Protein AF-A0A0S2DBE3-F1 (afdb_monomer_lite)

Sequence (167 aa):
MVRGFSTARRLRAAKRSIEMHSPIPMHGPLEKPGEARAAARTAADDEAGFVRLSEHEWAQFVEVARTLIQLRPAEEDNTRRFVEAVLTVMSGRRFWAQLPSERFGKWYLHHHRNLRWLERGVWLALAQRGAFGSERSRQMIGFVERQRASLQRQRARRRARLLSKDG

Secondary structure (DSSP, 8-state):
---------------------------SS---------S---HHHHHTTS----HHHHHHHHHHHHHHT---GGGHHHHHHHHHHHHHHHTTS--GGGS-HHHH--HHHHHHHHHHHHHTTHHHHHHHTTSS-HHHHHHHHHHHHHHHHHHHHHHHHHHHHHHTT--

InterPro domains:
  IPR025161 Insertion element IS402-like domain [PF13340] (53-126)

Radius of gyration: 22.11 Å; chains: 1; bounding box: 64×47×69 Å

Organism: Lysobacter enzymogenes (NCBI:txid69)

Structure (mmCIF, N/CA/C/O backbone):
data_AF-A0A0S2DBE3-F1
#
_entry.id   AF-A0A0S2DBE3-F1
#
loop_
_atom_site.group_PDB
_atom_site.id
_atom_site.type_symbol
_atom_site.label_atom_id
_atom_site.label_alt_id
_atom_site.label_comp_id
_atom_site.label_asym_id
_atom_site.label_entity_id
_atom_site.label_seq_id
_atom_site.pdbx_PDB_ins_code
_atom_site.Cartn_x
_atom_site.Cartn_y
_atom_site.Cartn_z
_atom_site.occupancy
_atom_site.B_iso_or_equiv
_atom_site.auth_seq_id
_atom_site.auth_comp_id
_atom_site.auth_asym_id
_atom_site.auth_atom_id
_atom_site.pdbx_PDB_model_num
ATOM 1 N N . MET A 1 1 ? 49.117 -20.324 40.494 1.00 35.34 1 MET A N 1
ATOM 2 C CA . MET A 1 1 ? 48.834 -21.621 39.843 1.00 35.34 1 MET A CA 1
ATOM 3 C C . MET A 1 1 ? 47.386 -21.638 39.363 1.00 35.34 1 MET A C 1
ATOM 5 O O . MET A 1 1 ? 46.523 -21.313 40.158 1.00 35.34 1 MET A O 1
ATOM 9 N N . VAL A 1 2 ? 47.194 -21.964 38.072 1.00 32.62 2 VAL A N 1
ATOM 10 C CA . VAL A 1 2 ? 46.055 -22.674 37.424 1.00 32.62 2 VAL A CA 1
ATOM 11 C C . VAL A 1 2 ? 44.631 -22.127 37.691 1.00 32.62 2 VAL A C 1
ATOM 13 O O . VAL A 1 2 ? 44.090 -22.300 38.768 1.00 32.62 2 VAL A O 1
ATOM 16 N N . ARG A 1 3 ? 44.057 -21.310 36.787 1.00 35.44 3 ARG A N 1
ATOM 17 C CA . ARG A 1 3 ? 43.203 -21.640 35.604 1.00 35.44 3 ARG A CA 1
ATOM 18 C C . ARG A 1 3 ? 41.826 -22.251 35.928 1.00 35.44 3 ARG A C 1
ATOM 20 O O . ARG A 1 3 ? 41.756 -23.305 36.539 1.00 35.44 3 ARG A O 1
ATOM 27 N N . GLY A 1 4 ? 40.778 -21.693 35.302 1.00 30.56 4 GLY A N 1
ATOM 28 C CA . GLY A 1 4 ? 39.533 -22.418 35.012 1.00 30.56 4 GLY A CA 1
ATOM 29 C C . GLY A 1 4 ? 38.424 -21.616 34.303 1.00 30.56 4 GLY A C 1
ATOM 30 O O . GLY A 1 4 ? 37.566 -21.077 34.978 1.00 30.56 4 GLY A O 1
ATOM 31 N N . PHE A 1 5 ? 38.473 -21.584 32.957 1.00 32.09 5 PHE A N 1
ATOM 32 C CA . PHE A 1 5 ? 37.379 -21.567 31.943 1.00 32.09 5 PHE A CA 1
ATOM 33 C C . PHE A 1 5 ? 36.234 -20.519 32.023 1.00 32.09 5 PHE A C 1
ATOM 35 O O . PHE A 1 5 ? 35.459 -20.492 32.963 1.00 32.09 5 PHE A O 1
ATOM 42 N N . SER A 1 6 ? 36.116 -19.562 31.080 1.00 30.16 6 SER A N 1
ATOM 43 C CA . SER A 1 6 ? 35.554 -19.647 29.698 1.00 30.16 6 SER A CA 1
ATOM 44 C C . SER A 1 6 ? 34.065 -20.048 29.686 1.00 30.16 6 SER A C 1
ATOM 46 O O . SER A 1 6 ? 33.723 -21.105 30.199 1.00 30.16 6 SER A O 1
ATOM 48 N N . THR A 1 7 ? 33.129 -19.311 29.064 1.00 30.98 7 THR A N 1
ATOM 49 C CA . THR A 1 7 ? 32.842 -19.463 27.620 1.00 30.98 7 THR A CA 1
ATOM 50 C C . THR A 1 7 ? 31.813 -18.432 27.104 1.00 30.98 7 THR A C 1
ATOM 52 O O . THR A 1 7 ? 30.708 -18.357 27.621 1.00 30.98 7 THR A O 1
ATOM 55 N N . ALA A 1 8 ? 32.186 -17.759 26.002 1.00 29.50 8 ALA A N 1
ATOM 56 C CA . ALA A 1 8 ? 31.372 -17.275 24.866 1.00 29.50 8 ALA A CA 1
ATOM 57 C C . ALA A 1 8 ? 30.272 -16.201 25.095 1.00 29.50 8 ALA A C 1
ATOM 59 O O . ALA A 1 8 ? 29.624 -16.137 26.118 1.00 29.50 8 ALA A O 1
ATOM 60 N N . ARG A 1 9 ? 29.954 -15.307 24.153 1.00 34.72 9 ARG A N 1
ATOM 61 C CA . ARG A 1 9 ? 30.269 -15.243 22.722 1.00 34.72 9 ARG A CA 1
ATOM 62 C C . ARG A 1 9 ? 30.209 -13.777 22.278 1.00 34.72 9 ARG A C 1
ATOM 64 O O . ARG A 1 9 ? 29.192 -13.109 22.418 1.00 34.72 9 ARG A O 1
ATOM 71 N N . ARG A 1 10 ? 31.310 -13.299 21.698 1.00 33.59 10 ARG A N 1
ATOM 72 C CA . ARG A 1 10 ? 31.367 -12.080 20.885 1.00 33.59 10 ARG A CA 1
ATOM 73 C C . ARG A 1 10 ? 30.440 -12.259 19.680 1.00 33.59 10 ARG A C 1
ATOM 75 O O . ARG A 1 10 ? 30.644 -13.197 18.914 1.00 33.59 10 ARG A O 1
ATOM 82 N N . LEU A 1 11 ? 29.501 -11.345 19.460 1.00 31.64 11 LEU A N 1
ATOM 83 C CA . LEU A 1 11 ? 28.895 -11.140 18.144 1.00 31.64 11 LEU A CA 1
ATOM 84 C C . LEU A 1 11 ? 29.469 -9.851 17.566 1.00 31.64 11 LEU A C 1
ATOM 86 O O . LEU A 1 11 ? 29.049 -8.745 17.893 1.00 31.64 11 LEU A O 1
ATOM 90 N N . ARG A 1 12 ? 30.498 -10.022 16.735 1.00 31.09 12 ARG A N 1
ATOM 91 C CA . ARG A 1 12 ? 31.038 -8.980 15.869 1.00 31.09 12 ARG A CA 1
ATOM 92 C C . ARG A 1 12 ? 30.525 -9.246 14.454 1.00 31.09 12 ARG A C 1
ATOM 94 O O . ARG A 1 12 ? 30.655 -10.358 13.963 1.00 31.09 12 ARG A O 1
ATOM 101 N N . ALA A 1 13 ? 30.035 -8.175 13.837 1.00 29.31 13 ALA A N 1
ATOM 102 C CA . ALA A 1 13 ? 30.006 -7.910 12.402 1.00 29.31 13 ALA A CA 1
ATOM 103 C C . ALA A 1 13 ? 29.121 -8.780 11.488 1.00 29.31 13 ALA A C 1
ATOM 105 O O . ALA A 1 13 ? 29.459 -9.896 11.119 1.00 29.31 13 ALA A O 1
ATOM 106 N N . ALA A 1 14 ? 28.090 -8.130 10.942 1.00 28.70 14 ALA A N 1
ATOM 107 C CA . ALA A 1 14 ? 27.796 -8.195 9.511 1.00 28.70 14 ALA A CA 1
ATOM 108 C C . ALA A 1 14 ? 27.122 -6.884 9.058 1.00 28.70 14 ALA A C 1
ATOM 110 O O . ALA A 1 14 ? 25.946 -6.853 8.707 1.00 28.70 14 ALA A O 1
ATOM 111 N N . LYS A 1 15 ? 27.876 -5.774 9.046 1.00 35.44 15 LYS A N 1
ATOM 112 C CA . LYS A 1 15 ? 27.575 -4.662 8.131 1.00 35.44 15 LYS A CA 1
ATOM 113 C C . LYS A 1 15 ? 27.950 -5.153 6.733 1.00 35.44 15 LYS A C 1
ATOM 115 O O . LYS A 1 15 ? 29.077 -4.964 6.291 1.00 35.44 15 LYS A O 1
ATOM 120 N N . ARG A 1 16 ? 27.034 -5.864 6.073 1.00 31.69 16 ARG A N 1
ATOM 121 C CA . ARG A 1 16 ? 27.146 -6.101 4.635 1.00 31.69 16 ARG A CA 1
ATOM 122 C C . ARG A 1 16 ? 26.745 -4.814 3.935 1.00 31.69 16 ARG A C 1
ATOM 124 O O . ARG A 1 16 ? 25.615 -4.351 4.074 1.00 31.69 16 ARG A O 1
ATOM 131 N N . SER A 1 17 ? 27.724 -4.251 3.241 1.00 28.56 17 SER A N 1
ATOM 132 C CA . SER A 1 17 ? 27.594 -3.219 2.230 1.00 28.56 17 SER A CA 1
ATOM 133 C C . SER A 1 17 ? 26.308 -3.419 1.438 1.00 28.56 17 SER A C 1
ATOM 135 O O . SER A 1 17 ? 26.107 -4.455 0.805 1.00 28.56 17 SER A O 1
ATOM 137 N N . ILE A 1 18 ? 25.430 -2.421 1.489 1.00 34.28 18 ILE A N 1
ATOM 138 C CA . ILE A 1 18 ? 24.406 -2.251 0.469 1.00 34.28 18 ILE A CA 1
ATOM 139 C C . ILE A 1 18 ? 25.188 -1.808 -0.764 1.00 34.28 18 ILE A C 1
ATOM 141 O O . ILE A 1 18 ? 25.402 -0.621 -0.990 1.00 34.28 18 ILE A O 1
ATOM 145 N N . GLU A 1 19 ? 25.693 -2.781 -1.523 1.00 28.20 19 GLU A N 1
ATOM 146 C CA . GLU A 1 19 ? 25.919 -2.573 -2.942 1.00 28.20 19 GLU A CA 1
ATOM 147 C C . GLU A 1 19 ? 24.585 -2.092 -3.497 1.00 28.20 19 GLU A C 1
ATOM 149 O O . GLU A 1 19 ? 23.595 -2.829 -3.552 1.00 28.20 19 GLU A O 1
ATOM 154 N N . MET A 1 20 ? 24.565 -0.805 -3.821 1.00 31.12 20 MET A N 1
ATOM 155 C CA . MET A 1 20 ? 23.568 -0.164 -4.651 1.00 31.12 20 MET A CA 1
ATOM 156 C C . MET A 1 20 ? 23.555 -0.906 -5.988 1.00 31.12 20 MET A C 1
ATOM 158 O O . MET A 1 20 ? 24.207 -0.503 -6.946 1.00 31.12 20 MET A O 1
ATOM 162 N N . HIS A 1 21 ? 22.828 -2.026 -6.043 1.00 31.02 21 HIS A N 1
ATOM 163 C CA . HIS A 1 21 ? 22.332 -2.575 -7.292 1.00 31.02 21 HIS A CA 1
ATOM 164 C C . HIS A 1 21 ? 21.654 -1.409 -8.001 1.00 31.02 21 HIS A C 1
ATOM 166 O O . HIS A 1 21 ? 20.692 -0.844 -7.470 1.00 31.02 21 HIS A O 1
ATOM 172 N N . SER A 1 22 ? 22.208 -1.023 -9.151 1.00 30.08 22 SER A N 1
ATOM 173 C CA . SER A 1 22 ? 21.687 0.042 -9.998 1.00 30.08 22 SER A CA 1
ATOM 174 C 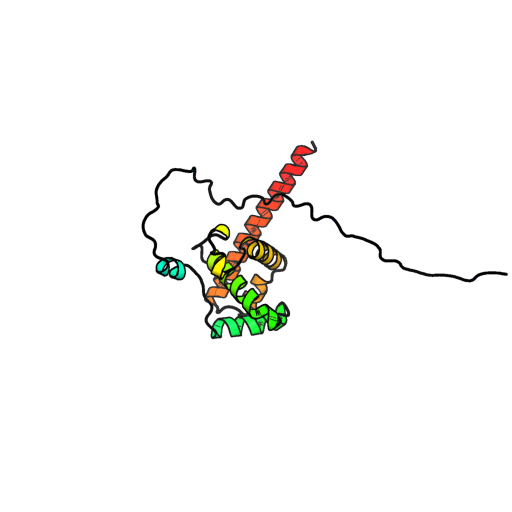C . SER A 1 22 ? 20.164 -0.068 -10.058 1.00 30.08 22 SER A C 1
ATOM 176 O O . SER A 1 22 ? 19.662 -1.175 -10.297 1.00 30.08 22 SER A O 1
ATOM 178 N N . PRO A 1 23 ? 19.407 1.016 -9.808 1.00 35.94 23 PRO A N 1
ATOM 179 C CA . PRO A 1 23 ? 17.964 0.960 -9.938 1.00 35.94 23 PRO A CA 1
ATOM 180 C C . PRO A 1 23 ? 17.659 0.580 -11.386 1.00 35.94 23 PRO A C 1
ATOM 182 O O . PRO A 1 23 ? 17.890 1.357 -12.308 1.00 35.94 23 PRO A O 1
ATOM 185 N N . ILE A 1 24 ? 17.200 -0.656 -11.590 1.00 38.38 24 ILE A N 1
ATOM 186 C CA . ILE A 1 24 ? 16.713 -1.096 -12.893 1.00 38.38 24 ILE A CA 1
ATOM 187 C C . ILE A 1 24 ? 15.527 -0.182 -13.200 1.00 38.38 24 ILE A C 1
ATOM 189 O O . ILE A 1 24 ? 14.605 -0.098 -12.379 1.00 38.38 24 ILE A O 1
ATOM 193 N N . PRO A 1 25 ? 15.548 0.533 -14.329 1.00 35.91 25 PRO A N 1
ATOM 194 C CA . PRO A 1 25 ? 14.534 1.520 -14.602 1.00 35.91 25 PRO A CA 1
ATOM 195 C C . PRO A 1 25 ? 13.203 0.797 -14.804 1.00 35.91 25 PRO A C 1
ATOM 197 O O . PRO A 1 25 ? 13.055 -0.049 -15.687 1.00 35.91 25 PRO A O 1
ATOM 200 N N . MET A 1 26 ? 12.219 1.128 -13.970 1.00 37.94 26 MET A N 1
ATOM 201 C CA . MET A 1 26 ? 10.817 0.785 -14.203 1.00 37.94 26 MET A CA 1
ATOM 202 C C . MET A 1 26 ? 10.278 1.710 -15.300 1.00 37.94 26 MET A C 1
ATOM 204 O O . MET A 1 26 ? 9.420 2.556 -15.061 1.00 37.94 26 MET A O 1
ATOM 208 N N . HIS A 1 27 ? 10.836 1.572 -16.503 1.00 37.50 27 HIS A N 1
ATOM 209 C CA . HIS A 1 27 ? 10.272 2.127 -17.719 1.00 37.50 27 HIS A CA 1
ATOM 210 C C . HIS A 1 27 ? 8.994 1.333 -18.036 1.00 37.50 27 HIS A C 1
ATOM 212 O O . HIS A 1 27 ? 9.043 0.153 -18.392 1.00 37.50 27 HIS A O 1
ATOM 218 N N . GLY A 1 28 ? 7.841 2.004 -17.931 1.00 40.69 28 GLY A N 1
ATOM 219 C CA . GLY A 1 28 ? 6.816 1.854 -18.970 1.00 40.69 28 GLY A CA 1
ATOM 220 C C . GLY A 1 28 ? 7.425 2.195 -20.343 1.00 40.69 28 GLY A C 1
ATOM 221 O O . GLY A 1 28 ? 8.569 2.644 -20.381 1.00 40.69 28 GLY A O 1
ATOM 222 N N . PRO A 1 29 ? 6.735 1.950 -21.467 1.00 32.56 29 PRO A N 1
ATOM 223 C CA . PRO A 1 29 ? 7.329 2.025 -22.805 1.00 32.56 29 PRO A CA 1
ATOM 224 C C . PRO A 1 29 ? 8.216 3.269 -22.984 1.00 32.56 29 PRO A C 1
ATOM 226 O O . PRO A 1 29 ? 7.817 4.371 -22.614 1.00 32.56 29 PRO A O 1
ATOM 229 N N . LEU A 1 30 ? 9.437 3.065 -23.491 1.00 35.50 30 LEU A N 1
ATOM 230 C CA . LEU A 1 30 ? 10.379 4.126 -23.851 1.00 35.50 30 LEU A CA 1
ATOM 231 C C . LEU A 1 30 ? 9.780 4.949 -25.002 1.00 35.50 30 LEU A C 1
ATOM 233 O O . LEU A 1 30 ? 9.993 4.634 -26.171 1.00 35.50 30 LEU A O 1
ATOM 237 N N . GLU A 1 31 ? 9.014 5.984 -24.672 1.00 35.47 31 GLU A N 1
ATOM 238 C CA . GLU A 1 31 ? 8.672 7.052 -25.610 1.00 35.47 31 GLU A CA 1
ATOM 239 C C . GLU A 1 31 ? 9.951 7.861 -25.887 1.00 35.47 31 GLU A C 1
ATOM 241 O O . GLU A 1 31 ? 10.645 8.301 -24.966 1.00 35.47 31 GLU A O 1
ATOM 246 N N . LYS A 1 32 ? 10.300 8.006 -27.169 1.00 30.41 32 LYS A N 1
ATOM 247 C CA . LYS A 1 32 ? 11.390 8.879 -27.631 1.00 30.41 32 LYS A CA 1
ATOM 248 C C . LYS A 1 32 ? 11.057 10.342 -27.282 1.00 30.41 32 LYS A C 1
ATOM 250 O O . LYS A 1 32 ? 9.881 10.698 -27.318 1.00 30.41 32 LYS A O 1
ATOM 255 N N . PRO A 1 33 ? 12.048 11.208 -26.995 1.00 39.47 33 PRO A N 1
ATOM 256 C CA . PRO A 1 33 ? 11.788 12.613 -26.712 1.00 39.47 33 PRO A CA 1
ATOM 257 C C . PRO A 1 33 ? 11.462 13.332 -28.026 1.00 39.47 33 PRO A C 1
ATOM 259 O O . PRO A 1 33 ? 12.352 13.703 -28.785 1.00 39.47 33 PRO A O 1
ATOM 262 N N . GLY A 1 34 ? 10.168 13.459 -28.308 1.00 28.89 34 GLY A N 1
ATOM 263 C CA . GLY A 1 34 ? 9.607 14.351 -29.313 1.00 28.89 34 GLY A CA 1
ATOM 264 C C . GLY A 1 34 ? 8.775 15.405 -28.595 1.00 28.89 34 GLY A C 1
ATOM 265 O O . GLY A 1 34 ? 7.919 15.079 -27.778 1.00 28.89 34 GLY A O 1
ATOM 266 N N . GLU A 1 35 ? 9.116 16.655 -28.846 1.00 32.12 35 GLU A N 1
ATOM 267 C CA . GLU A 1 35 ? 8.613 17.872 -28.228 1.00 32.12 35 GLU A CA 1
ATOM 268 C C . GLU A 1 35 ? 7.082 17.996 -28.120 1.00 32.12 35 GLU A C 1
ATOM 270 O O . GLU A 1 35 ? 6.303 17.434 -28.885 1.00 32.12 35 GLU A O 1
ATOM 275 N N . ALA A 1 36 ? 6.689 18.880 -27.198 1.00 37.88 36 ALA A N 1
ATOM 276 C CA . ALA A 1 36 ? 5.473 19.684 -27.284 1.00 37.88 36 ALA A CA 1
ATOM 277 C C . ALA A 1 36 ? 4.126 18.968 -27.089 1.00 37.88 36 ALA A C 1
ATOM 279 O O . ALA A 1 36 ? 3.228 19.008 -27.927 1.00 37.88 36 ALA A O 1
ATOM 280 N N . ARG A 1 37 ? 3.892 18.491 -25.862 1.00 33.06 37 ARG A N 1
ATOM 281 C CA . ARG A 1 37 ? 2.540 18.561 -25.277 1.00 33.06 37 ARG A CA 1
ATOM 282 C C . ARG A 1 37 ? 2.545 19.267 -23.924 1.00 33.06 37 ARG A C 1
ATOM 284 O O . ARG A 1 37 ? 1.985 18.799 -22.940 1.00 33.06 37 ARG A O 1
ATOM 291 N N . ALA A 1 38 ? 3.211 20.417 -23.892 1.00 41.66 38 ALA A N 1
ATOM 292 C CA . ALA A 1 38 ? 3.019 21.416 -22.857 1.00 41.66 38 ALA A CA 1
ATOM 293 C C . ALA A 1 38 ? 2.014 22.451 -23.371 1.00 41.66 38 ALA A C 1
ATOM 295 O O . ALA A 1 38 ? 2.352 23.237 -24.248 1.00 41.66 38 ALA A O 1
ATOM 296 N N . ALA A 1 39 ? 0.797 22.435 -22.829 1.00 36.03 39 ALA A N 1
ATOM 297 C CA . ALA A 1 39 ? 0.069 23.647 -22.457 1.00 36.03 39 ALA A CA 1
ATOM 298 C C . ALA A 1 39 ? -1.224 23.268 -21.720 1.00 36.03 39 ALA A C 1
ATOM 300 O O . ALA A 1 39 ? -2.036 22.505 -22.232 1.00 36.03 39 ALA A O 1
ATOM 301 N N . ALA A 1 40 ? -1.388 23.853 -20.531 1.00 38.88 40 ALA A N 1
ATOM 302 C CA . ALA A 1 40 ? -2.601 23.900 -19.715 1.00 38.88 40 ALA A CA 1
ATOM 303 C C . ALA A 1 40 ? -3.081 22.578 -19.084 1.00 38.88 40 ALA A C 1
ATOM 305 O O . ALA A 1 40 ? -4.060 21.974 -19.508 1.00 38.88 40 ALA A O 1
ATOM 306 N N . ARG A 1 41 ? -2.458 22.194 -17.966 1.00 41.22 41 ARG A N 1
ATOM 307 C CA . ARG A 1 41 ? -3.175 21.497 -16.890 1.00 41.22 41 ARG A CA 1
ATOM 308 C C . ARG A 1 41 ? -2.939 22.259 -15.598 1.00 41.22 41 ARG A C 1
ATOM 310 O O . ARG A 1 41 ? -1.812 22.380 -15.130 1.00 41.22 41 ARG A O 1
ATOM 317 N N . THR A 1 42 ? -4.001 22.878 -15.112 1.00 41.78 42 THR A N 1
ATOM 318 C CA . THR A 1 42 ? -4.052 23.632 -13.862 1.00 41.78 42 THR A CA 1
ATOM 319 C C . THR A 1 42 ? -3.876 22.686 -12.674 1.00 41.78 42 THR A C 1
ATOM 321 O O . THR A 1 42 ? -4.277 21.525 -12.724 1.00 41.78 42 THR A O 1
ATOM 324 N N . ALA A 1 43 ? -3.317 23.192 -11.572 1.00 44.34 43 ALA A N 1
ATOM 325 C CA . ALA A 1 43 ? -3.069 22.431 -10.341 1.00 44.34 43 ALA A CA 1
ATOM 326 C C . ALA A 1 43 ? -4.323 21.732 -9.758 1.00 44.34 43 ALA A C 1
ATOM 328 O O . ALA A 1 43 ? -4.197 20.759 -9.019 1.00 44.34 43 ALA A O 1
ATOM 329 N N . ALA A 1 44 ? -5.528 22.190 -10.120 1.00 40.03 44 ALA A N 1
ATOM 330 C CA . ALA A 1 44 ? -6.800 21.577 -9.735 1.00 40.03 44 ALA A CA 1
ATOM 331 C C . ALA A 1 44 ? -7.071 20.226 -10.436 1.00 40.03 44 ALA A C 1
ATOM 333 O O . ALA A 1 44 ? -7.609 19.313 -9.810 1.00 40.03 44 ALA A O 1
ATOM 334 N N . ASP A 1 45 ? -6.636 20.050 -11.690 1.00 42.56 45 ASP A N 1
ATOM 335 C CA . ASP A 1 45 ? -6.774 18.778 -12.422 1.00 42.56 45 ASP A CA 1
ATOM 336 C C . ASP A 1 45 ? -5.788 17.713 -11.929 1.00 42.56 45 ASP A C 1
ATOM 338 O O . ASP A 1 45 ? -6.015 16.509 -12.090 1.00 42.56 45 ASP A O 1
ATOM 342 N N . ASP A 1 46 ? -4.687 18.132 -11.302 1.00 50.53 46 ASP A N 1
ATOM 343 C CA . ASP A 1 46 ? -3.743 17.192 -10.716 1.00 50.53 46 ASP A CA 1
ATOM 344 C C . ASP A 1 46 ? -4.309 16.522 -9.456 1.00 50.53 46 ASP A C 1
ATOM 346 O O . ASP A 1 46 ? -4.035 15.340 -9.254 1.00 50.53 46 ASP A O 1
ATOM 350 N N . GLU A 1 47 ? -5.187 17.170 -8.680 1.00 51.94 47 GLU A N 1
ATOM 351 C CA . GLU A 1 47 ? -5.848 16.532 -7.529 1.00 51.94 47 GLU A CA 1
ATOM 352 C C . GLU A 1 47 ? -6.854 15.435 -7.923 1.00 51.94 47 GLU A C 1
ATOM 354 O O . GLU A 1 47 ? -6.929 14.409 -7.240 1.00 51.94 47 GLU A O 1
ATOM 359 N N . ALA A 1 48 ? -7.563 15.588 -9.049 1.00 57.84 48 ALA A N 1
ATOM 360 C CA . ALA A 1 48 ? -8.614 14.667 -9.514 1.00 57.84 48 ALA A CA 1
ATOM 361 C C . ALA A 1 48 ? -8.105 13.253 -9.887 1.00 57.84 48 ALA A C 1
ATOM 363 O O . ALA A 1 48 ? -8.882 12.310 -10.087 1.00 57.84 48 ALA A O 1
ATOM 364 N N . GLY A 1 49 ? -6.784 13.079 -9.985 1.00 76.12 49 GLY A N 1
ATOM 365 C CA . GLY A 1 49 ? -6.142 11.814 -10.337 1.00 76.12 49 GLY A CA 1
ATOM 366 C C . GLY A 1 49 ? -5.715 10.940 -9.156 1.00 76.12 49 GLY A C 1
ATOM 367 O O . GLY A 1 49 ? -5.356 9.784 -9.389 1.00 76.12 49 GLY A O 1
ATOM 368 N N . PHE A 1 50 ? -5.722 11.460 -7.923 1.00 88.38 50 PHE A N 1
ATOM 369 C CA . PHE A 1 50 ? -5.186 10.765 -6.750 1.00 88.38 50 PHE A CA 1
ATOM 370 C C . PHE A 1 50 ? -6.282 10.139 -5.895 1.00 88.38 50 PHE A C 1
ATOM 372 O O . PHE A 1 50 ? -7.308 10.753 -5.615 1.00 88.38 50 PHE A O 1
ATOM 379 N N . VAL A 1 51 ? -6.035 8.923 -5.413 1.00 91.12 51 VAL A N 1
ATOM 380 C CA . VAL A 1 51 ? -6.916 8.294 -4.428 1.00 91.12 51 VAL A CA 1
ATOM 381 C C . VAL A 1 51 ? -6.653 8.921 -3.064 1.00 91.12 51 VAL A C 1
ATOM 383 O O . VAL A 1 51 ? -5.506 9.008 -2.629 1.00 91.12 51 VAL A O 1
ATOM 386 N N . ARG A 1 52 ? -7.725 9.328 -2.384 1.00 92.62 52 ARG A N 1
ATOM 387 C CA . ARG A 1 52 ? -7.707 9.772 -0.990 1.00 92.62 52 ARG A CA 1
ATOM 388 C C . ARG A 1 52 ? -8.687 8.922 -0.200 1.00 92.62 52 ARG A C 1
ATOM 390 O O . ARG A 1 52 ? -9.809 8.712 -0.653 1.00 92.62 52 ARG A O 1
ATOM 397 N N . LEU A 1 53 ? -8.248 8.408 0.942 1.00 93.12 53 LEU A N 1
ATOM 398 C CA . LEU A 1 53 ? -9.133 7.679 1.842 1.00 93.12 53 LEU A CA 1
ATOM 399 C C . LEU A 1 53 ? -9.920 8.695 2.666 1.00 93.12 53 LEU A C 1
ATOM 401 O O . LEU A 1 53 ? -9.342 9.654 3.180 1.00 93.12 53 LEU A O 1
ATOM 405 N N . SER A 1 54 ? -11.224 8.483 2.804 1.00 95.06 54 SER A N 1
ATOM 406 C CA . SER A 1 54 ? -12.018 9.160 3.830 1.00 95.06 54 SER A CA 1
ATOM 407 C C . SER A 1 54 ? -11.545 8.751 5.229 1.00 95.06 54 SER A C 1
ATOM 409 O O . SER A 1 54 ? -10.898 7.715 5.398 1.00 95.06 54 SER A O 1
ATOM 411 N N . GLU A 1 55 ? -11.890 9.534 6.253 1.00 95.25 55 GLU A N 1
ATOM 412 C CA . GLU A 1 55 ? -11.547 9.185 7.641 1.00 95.25 55 GLU A CA 1
ATOM 413 C C . GLU A 1 55 ? -12.134 7.836 8.062 1.00 95.25 55 GLU A C 1
ATOM 415 O O . GLU A 1 55 ? -11.487 7.075 8.774 1.00 95.25 55 GLU A O 1
ATOM 420 N N . HIS A 1 56 ? -13.324 7.495 7.562 1.00 95.12 56 HIS A N 1
ATOM 421 C CA . HIS A 1 56 ? -13.948 6.207 7.838 1.00 95.12 56 HIS A CA 1
ATOM 422 C C . HIS A 1 56 ? -13.164 5.041 7.220 1.00 95.12 56 HIS A C 1
ATOM 424 O O . HIS A 1 56 ? -12.853 4.068 7.903 1.00 95.12 56 HIS A O 1
ATOM 430 N N . GLU A 1 57 ? -12.793 5.147 5.941 1.00 95.19 57 GLU A N 1
ATOM 431 C CA . GLU A 1 57 ? -11.986 4.117 5.276 1.00 95.19 57 GLU A CA 1
ATOM 432 C C . GLU A 1 57 ? -10.589 4.006 5.897 1.00 95.19 57 GLU A C 1
ATOM 434 O O . GLU A 1 57 ? -10.031 2.913 5.991 1.00 95.19 57 GLU A O 1
ATOM 439 N N . TRP A 1 58 ? -10.018 5.131 6.334 1.00 97.25 58 TRP A N 1
ATOM 440 C CA . TRP A 1 58 ? -8.746 5.135 7.042 1.00 97.25 58 TRP A CA 1
ATOM 441 C C . TRP A 1 58 ? -8.852 4.450 8.407 1.00 97.25 58 TRP A C 1
ATOM 443 O O . TRP A 1 58 ? -8.006 3.618 8.727 1.00 97.25 58 TRP A O 1
ATOM 453 N N . ALA A 1 59 ? -9.903 4.727 9.180 1.00 96.56 59 ALA A N 1
ATOM 454 C CA . ALA A 1 59 ? -10.140 4.074 10.464 1.00 96.56 59 ALA A CA 1
ATOM 455 C C . ALA A 1 59 ? -10.268 2.549 10.309 1.00 96.56 59 ALA A C 1
ATOM 457 O O . ALA A 1 59 ? -9.573 1.808 11.003 1.00 96.56 59 ALA A O 1
ATOM 458 N N . GLN A 1 60 ? -11.057 2.080 9.333 1.00 96.38 60 GLN A N 1
ATOM 459 C CA . GLN A 1 60 ? -11.175 0.651 9.006 1.00 96.38 60 GLN A CA 1
ATOM 460 C C . GLN A 1 60 ? -9.818 0.024 8.663 1.00 96.38 60 GLN A C 1
ATOM 462 O O . GLN A 1 60 ? -9.470 -1.055 9.149 1.00 96.38 60 GLN A O 1
ATOM 467 N N . PHE A 1 61 ? -9.015 0.715 7.848 1.00 97.81 61 PHE A N 1
ATOM 468 C CA . PHE A 1 61 ? -7.664 0.267 7.538 1.00 97.81 61 PHE A CA 1
ATOM 469 C C . PHE A 1 61 ? -6.798 0.160 8.800 1.00 97.81 61 PHE A C 1
ATOM 471 O O . PHE A 1 61 ? -6.109 -0.846 8.980 1.00 97.81 61 PHE A O 1
ATOM 478 N N . VAL A 1 62 ? -6.816 1.180 9.665 1.00 97.88 62 VAL A N 1
ATOM 479 C CA . VAL A 1 62 ? -5.994 1.245 10.882 1.00 97.88 62 VAL A CA 1
ATOM 480 C C . VAL A 1 62 ? -6.337 0.114 11.845 1.00 97.88 62 VAL A C 1
ATOM 482 O O . VAL A 1 62 ? -5.414 -0.513 12.370 1.00 97.88 62 VAL A O 1
ATOM 485 N N . GLU A 1 63 ? -7.618 -0.206 12.039 1.00 96.88 63 GLU A N 1
ATOM 486 C CA . GLU A 1 63 ? -8.035 -1.323 12.898 1.00 96.88 63 GLU A CA 1
ATOM 487 C C . GLU A 1 63 ? -7.395 -2.647 12.463 1.00 96.88 63 GLU A C 1
ATOM 489 O O . GLU A 1 63 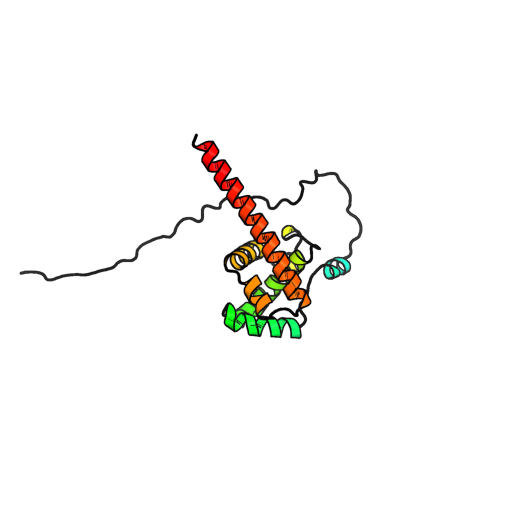? -6.766 -3.350 13.263 1.00 96.88 63 GLU A O 1
ATOM 494 N N . VAL A 1 64 ? -7.454 -2.956 11.166 1.00 97.44 64 VAL A N 1
ATOM 495 C CA . VAL A 1 64 ? -6.829 -4.168 10.625 1.00 97.44 64 VAL A CA 1
ATOM 496 C C . VAL A 1 64 ? -5.301 -4.068 10.670 1.00 97.44 64 VAL A C 1
ATOM 498 O O . VAL A 1 64 ? -4.618 -5.027 11.039 1.00 97.44 64 VAL A O 1
ATOM 501 N N . ALA A 1 65 ? -4.732 -2.915 10.317 1.00 96.69 65 ALA A N 1
ATOM 502 C CA . ALA A 1 65 ? -3.288 -2.716 10.236 1.00 96.69 65 ALA A CA 1
ATOM 503 C C . ALA A 1 65 ? -2.595 -2.816 11.606 1.00 96.69 65 ALA A C 1
ATOM 505 O O . ALA A 1 65 ? -1.482 -3.341 11.691 1.00 96.69 65 ALA A O 1
ATOM 506 N N . ARG A 1 66 ? -3.245 -2.380 12.689 1.00 96.88 66 ARG A N 1
ATOM 507 C CA . ARG A 1 66 ? -2.719 -2.511 14.058 1.00 96.88 66 ARG A CA 1
ATOM 508 C C . ARG A 1 66 ? -2.498 -3.966 14.454 1.00 96.88 66 ARG A C 1
ATOM 510 O O . ARG A 1 66 ? -1.489 -4.279 15.075 1.00 96.88 66 ARG A O 1
ATOM 517 N N . THR A 1 67 ? -3.379 -4.871 14.035 1.00 96.19 67 THR A N 1
ATOM 518 C CA . THR A 1 67 ? -3.232 -6.304 14.340 1.00 96.19 67 THR A CA 1
ATOM 519 C C . THR A 1 67 ? -2.331 -7.032 13.344 1.00 96.19 67 THR A C 1
ATOM 521 O O . THR A 1 67 ? -1.627 -7.968 13.714 1.00 96.19 67 THR A O 1
ATOM 524 N N . LEU A 1 68 ? -2.331 -6.615 12.075 1.00 96.19 68 LEU A N 1
ATOM 525 C CA . LEU A 1 68 ? -1.616 -7.316 11.008 1.00 96.19 68 LEU A CA 1
ATOM 526 C C . LEU A 1 68 ? -0.140 -6.916 10.902 1.00 96.19 68 LEU A C 1
ATOM 528 O O . LEU A 1 68 ? 0.719 -7.772 10.705 1.00 96.19 68 LEU A O 1
ATOM 532 N N . ILE A 1 69 ? 0.150 -5.616 10.977 1.00 95.12 69 ILE A N 1
ATOM 533 C CA . ILE A 1 69 ? 1.499 -5.061 10.780 1.00 95.12 69 ILE A CA 1
ATOM 534 C C . ILE A 1 69 ? 2.002 -4.274 11.989 1.00 95.12 69 ILE A C 1
ATOM 536 O O . ILE A 1 69 ? 3.054 -3.647 11.888 1.00 95.12 69 ILE A O 1
ATOM 540 N N . GLN A 1 70 ? 1.266 -4.302 13.106 1.00 95.75 70 GLN A N 1
ATOM 541 C CA . GLN A 1 70 ? 1.602 -3.567 14.329 1.00 95.75 70 GLN A CA 1
ATOM 542 C C . GLN A 1 70 ? 1.784 -2.066 14.063 1.00 95.75 70 GLN A C 1
ATOM 544 O O . GLN A 1 70 ? 2.722 -1.446 14.559 1.00 95.75 70 GLN A O 1
ATOM 549 N N . LEU A 1 71 ? 0.901 -1.487 13.236 1.00 96.38 71 LEU A N 1
ATOM 550 C CA . LEU A 1 71 ? 0.941 -0.063 12.902 1.00 96.38 71 LEU A CA 1
ATOM 551 C C . LEU A 1 71 ? 0.844 0.784 14.177 1.00 96.38 71 LEU A C 1
ATOM 553 O O . LEU A 1 71 ? -0.131 0.679 14.919 1.00 96.38 71 LEU A O 1
ATOM 557 N N . ARG A 1 72 ? 1.843 1.638 14.413 1.00 95.81 72 ARG A N 1
ATOM 558 C CA . ARG A 1 72 ? 1.880 2.527 15.579 1.00 95.81 72 ARG A CA 1
ATOM 559 C C . ARG A 1 72 ? 1.250 3.882 15.250 1.00 95.81 72 ARG A C 1
ATOM 561 O O . ARG A 1 72 ? 1.428 4.345 14.123 1.00 95.81 72 ARG A O 1
ATOM 568 N N . PRO A 1 73 ? 0.640 4.577 16.231 1.00 94.69 73 PRO A N 1
ATOM 569 C CA . PRO A 1 73 ? 0.065 5.911 16.025 1.00 94.69 73 PRO A CA 1
ATOM 570 C C . PRO A 1 73 ? 1.035 6.910 15.376 1.00 94.69 73 PRO A C 1
ATOM 572 O O . PRO A 1 73 ? 0.682 7.601 14.429 1.00 94.69 73 PRO A O 1
ATOM 575 N N . ALA A 1 74 ? 2.303 6.908 15.801 1.00 95.62 74 ALA A N 1
ATOM 576 C CA . ALA A 1 74 ? 3.342 7.785 15.250 1.00 95.62 74 ALA A CA 1
ATOM 577 C C . ALA A 1 74 ? 3.673 7.530 13.760 1.00 95.62 74 ALA A C 1
ATOM 579 O O . ALA A 1 74 ? 4.371 8.323 13.133 1.00 95.62 74 ALA A O 1
ATOM 580 N N . GLU A 1 75 ? 3.220 6.413 13.186 1.00 95.00 75 GLU A N 1
ATOM 581 C CA . GLU A 1 75 ? 3.490 6.014 11.801 1.00 95.00 75 GLU A CA 1
ATOM 582 C C . GLU A 1 75 ? 2.264 6.154 10.891 1.00 95.00 75 GLU A C 1
ATOM 584 O O . GLU A 1 75 ? 2.373 5.884 9.688 1.00 95.00 75 GLU A O 1
ATOM 589 N N . GLU A 1 76 ? 1.110 6.551 11.436 1.00 96.00 76 GLU A N 1
ATOM 590 C CA . GLU A 1 76 ? -0.166 6.583 10.720 1.00 96.00 76 GLU A CA 1
ATOM 591 C C . GLU A 1 76 ? -0.123 7.553 9.535 1.00 96.00 76 GLU A C 1
ATOM 593 O O . GLU A 1 76 ? -0.367 7.118 8.414 1.00 96.00 76 GLU A O 1
ATOM 598 N N . ASP A 1 77 ? 0.330 8.797 9.712 1.00 94.88 77 ASP A N 1
ATOM 599 C CA . ASP A 1 77 ? 0.377 9.796 8.627 1.00 94.88 77 ASP A CA 1
ATOM 600 C C . ASP A 1 77 ? 1.267 9.382 7.449 1.00 94.88 77 ASP A C 1
ATOM 602 O O . ASP A 1 77 ? 0.952 9.600 6.274 1.00 94.88 77 ASP A O 1
ATOM 606 N N . ASN A 1 78 ? 2.428 8.794 7.745 1.00 94.81 78 ASN A N 1
ATOM 607 C CA . ASN A 1 78 ? 3.329 8.281 6.714 1.00 94.81 78 ASN A CA 1
ATOM 608 C C . ASN A 1 78 ? 2.721 7.049 6.029 1.00 94.81 78 ASN A C 1
ATOM 610 O O . ASN A 1 78 ? 2.825 6.873 4.815 1.00 94.81 78 ASN A O 1
ATOM 614 N N . THR A 1 79 ? 2.067 6.186 6.804 1.00 96.75 79 THR A N 1
ATOM 615 C CA . THR A 1 79 ? 1.416 4.989 6.272 1.00 96.75 79 THR A CA 1
ATOM 616 C C . THR A 1 79 ? 0.200 5.348 5.425 1.00 96.75 79 THR A C 1
ATOM 618 O O . THR A 1 79 ? 0.035 4.743 4.372 1.00 96.75 79 THR A O 1
ATOM 621 N N . ARG A 1 80 ? -0.578 6.372 5.788 1.00 97.31 80 ARG A N 1
ATOM 622 C CA . ARG A 1 80 ? -1.709 6.866 4.996 1.00 97.31 80 ARG A CA 1
ATOM 623 C C . ARG A 1 80 ? -1.253 7.370 3.642 1.00 97.31 80 ARG A C 1
ATOM 625 O O . ARG A 1 80 ? -1.721 6.868 2.625 1.00 97.31 80 ARG A O 1
ATOM 632 N N . ARG A 1 81 ? -0.250 8.255 3.619 1.00 95.81 81 ARG A N 1
ATOM 633 C CA . ARG A 1 81 ? 0.365 8.740 2.372 1.00 95.81 81 ARG A CA 1
ATOM 634 C C . ARG A 1 81 ? 0.866 7.593 1.498 1.00 95.81 81 ARG A C 1
ATOM 636 O O . ARG A 1 81 ? 0.618 7.571 0.297 1.00 95.81 81 ARG A O 1
ATOM 643 N N . PHE A 1 82 ? 1.541 6.615 2.100 1.00 97.06 82 PHE A N 1
ATOM 644 C CA . PHE A 1 82 ? 1.995 5.421 1.392 1.00 97.06 82 PHE A CA 1
ATOM 645 C C . PHE A 1 82 ? 0.832 4.605 0.799 1.00 97.06 82 PHE A C 1
ATOM 647 O O . PHE A 1 82 ? 0.889 4.219 -0.366 1.00 97.06 82 PHE A O 1
ATOM 654 N N . VAL A 1 83 ? -0.218 4.339 1.577 1.00 96.69 83 VAL A N 1
ATOM 655 C CA . VAL A 1 83 ? -1.380 3.555 1.135 1.00 96.69 83 VAL A CA 1
ATOM 656 C C . VAL A 1 83 ? -2.120 4.276 0.009 1.00 96.69 83 VAL A C 1
ATOM 658 O O . VAL A 1 83 ? -2.400 3.666 -1.018 1.00 96.69 83 VAL A O 1
ATOM 661 N N . GLU A 1 84 ? -2.368 5.575 0.141 1.00 95.69 84 GLU A N 1
ATOM 662 C CA . GLU A 1 84 ? -3.002 6.396 -0.898 1.00 95.69 84 GLU A CA 1
ATOM 663 C C . GLU A 1 84 ? -2.173 6.450 -2.192 1.00 95.69 84 GLU A C 1
ATOM 665 O O . GLU A 1 84 ? -2.725 6.351 -3.293 1.00 95.69 84 GLU A O 1
ATOM 670 N N . ALA A 1 85 ? -0.840 6.513 -2.083 1.00 95.19 85 ALA A N 1
ATOM 671 C CA . ALA A 1 85 ? 0.060 6.401 -3.231 1.00 95.19 85 ALA A CA 1
ATOM 672 C C . ALA A 1 85 ? -0.102 5.051 -3.950 1.00 95.19 85 ALA A C 1
ATOM 674 O O . ALA A 1 85 ? -0.228 5.007 -5.175 1.00 95.19 85 ALA A O 1
ATOM 675 N N . VAL A 1 86 ? -0.146 3.946 -3.197 1.00 94.69 86 VAL A N 1
ATOM 676 C CA . VAL A 1 86 ? -0.337 2.598 -3.758 1.00 94.69 86 VAL A CA 1
ATOM 677 C C . VAL A 1 86 ? -1.695 2.484 -4.436 1.00 94.69 86 VAL A C 1
ATOM 679 O O . VAL A 1 86 ? -1.765 1.997 -5.560 1.00 94.69 86 VAL A O 1
ATOM 682 N N . LEU A 1 87 ? -2.763 2.957 -3.790 1.00 93.94 87 LEU A N 1
ATOM 683 C CA . LEU A 1 87 ? -4.115 2.924 -4.347 1.00 93.94 87 LEU A CA 1
ATOM 684 C C . LEU A 1 87 ? -4.226 3.765 -5.623 1.00 93.94 87 LEU A C 1
ATOM 686 O O . LEU A 1 87 ? -4.864 3.340 -6.586 1.00 93.94 87 LEU A O 1
ATOM 690 N N . THR A 1 88 ? -3.548 4.912 -5.673 1.00 92.94 88 THR A N 1
ATOM 691 C CA . THR A 1 88 ? -3.456 5.720 -6.894 1.00 92.94 88 THR A CA 1
ATOM 692 C C . THR A 1 88 ? -2.794 4.929 -8.018 1.00 92.94 88 THR A C 1
ATOM 694 O O . THR A 1 88 ? -3.356 4.830 -9.108 1.00 92.94 88 THR A O 1
ATOM 697 N N . VAL A 1 89 ? -1.629 4.328 -7.769 1.00 91.00 89 VAL A N 1
ATOM 698 C CA . VAL A 1 89 ? -0.925 3.538 -8.793 1.00 91.00 89 VAL A CA 1
ATOM 699 C C . VAL A 1 89 ? -1.747 2.317 -9.212 1.00 91.00 89 VAL A C 1
ATOM 701 O O . VAL A 1 89 ? -1.818 1.979 -10.393 1.00 91.00 89 VAL A O 1
ATOM 704 N N . MET A 1 90 ? -2.422 1.676 -8.259 1.00 88.62 90 MET A N 1
ATOM 705 C CA . MET A 1 90 ? -3.307 0.539 -8.496 1.00 88.62 90 MET A CA 1
ATOM 706 C C . MET A 1 90 ? -4.486 0.892 -9.405 1.00 88.62 90 MET A C 1
ATOM 708 O O . MET A 1 90 ? -4.865 0.068 -10.236 1.00 88.62 90 MET A O 1
ATOM 712 N N . SER A 1 91 ? -5.036 2.104 -9.276 1.00 85.00 91 SER A N 1
ATOM 713 C CA . SER A 1 91 ? -6.140 2.582 -10.119 1.00 85.00 91 SER A CA 1
ATOM 714 C C . SER A 1 91 ? -5.768 2.710 -11.604 1.00 85.00 91 SER A C 1
ATOM 716 O O . SER A 1 91 ? -6.638 2.959 -12.432 1.00 85.00 91 SER A O 1
ATOM 718 N N . GLY A 1 92 ? -4.482 2.565 -11.955 1.00 77.00 92 GLY A N 1
ATOM 719 C CA . GLY A 1 92 ? -3.986 2.666 -13.328 1.00 77.00 92 GLY A CA 1
ATOM 720 C C . GLY A 1 92 ? -3.882 4.100 -13.850 1.00 77.00 92 GLY A C 1
ATOM 721 O O . GLY A 1 92 ? -3.461 4.301 -14.983 1.00 77.00 92 GLY A O 1
ATOM 722 N N . ARG A 1 93 ? -4.229 5.102 -13.032 1.00 73.38 93 ARG A N 1
ATOM 723 C CA . ARG A 1 93 ? -4.237 6.517 -13.430 1.00 73.38 93 ARG A CA 1
ATOM 724 C C . ARG A 1 93 ? -2.848 7.154 -13.462 1.00 73.38 93 ARG A C 1
ATOM 726 O O . ARG A 1 93 ? -2.652 8.131 -14.178 1.00 73.38 93 ARG A O 1
ATOM 733 N N . ARG A 1 94 ? -1.897 6.647 -12.668 1.00 84.56 94 ARG A N 1
ATOM 734 C CA . ARG A 1 94 ? -0.541 7.205 -12.532 1.00 84.56 94 ARG A CA 1
ATOM 735 C C . ARG A 1 94 ? 0.493 6.113 -12.261 1.00 84.56 94 ARG A C 1
ATOM 737 O O . ARG A 1 94 ? 0.208 5.116 -11.602 1.00 84.56 94 ARG A O 1
ATOM 744 N N . PHE A 1 95 ? 1.721 6.348 -12.703 1.00 88.00 95 PHE A N 1
ATOM 745 C CA . PHE A 1 95 ? 2.894 5.560 -12.327 1.00 88.00 95 PHE A CA 1
ATOM 746 C C . PHE A 1 95 ? 3.596 6.152 -11.100 1.00 88.00 95 PHE A C 1
ATOM 748 O O . PHE A 1 95 ? 3.439 7.329 -10.789 1.00 88.00 95 PHE A O 1
ATOM 755 N N . TRP A 1 96 ? 4.439 5.355 -10.436 1.00 90.06 96 TRP A N 1
ATOM 756 C CA . TRP A 1 96 ? 5.220 5.795 -9.271 1.00 90.06 96 TRP A CA 1
ATOM 757 C C . TRP A 1 96 ? 6.011 7.086 -9.517 1.00 90.06 96 TRP A C 1
ATOM 759 O O . TRP A 1 96 ? 5.959 7.995 -8.698 1.00 90.06 96 TRP A O 1
ATOM 769 N N . ALA A 1 97 ? 6.696 7.186 -10.659 1.00 88.75 97 ALA A N 1
ATOM 770 C CA . ALA A 1 97 ? 7.506 8.352 -11.018 1.00 88.75 97 ALA A CA 1
ATOM 771 C C . ALA A 1 97 ? 6.679 9.619 -11.313 1.00 88.75 97 ALA A C 1
ATOM 773 O O . ALA A 1 97 ? 7.246 10.697 -11.433 1.00 88.75 97 ALA A O 1
ATOM 774 N N . GLN A 1 98 ? 5.355 9.493 -11.436 1.00 88.12 98 GLN A N 1
ATOM 775 C CA . GLN A 1 98 ? 4.433 10.605 -11.672 1.00 88.12 98 GLN A CA 1
ATOM 776 C C . GLN A 1 98 ? 3.764 11.095 -10.380 1.00 88.12 98 GLN A C 1
ATOM 778 O O . GLN A 1 98 ? 2.895 11.963 -10.438 1.00 88.12 98 GLN A O 1
ATOM 783 N N . LEU A 1 99 ? 4.104 10.512 -9.225 1.00 89.06 99 LEU A N 1
ATOM 784 C CA . LEU A 1 99 ? 3.561 10.947 -7.944 1.00 89.06 99 LEU A CA 1
ATOM 785 C C . LEU A 1 99 ? 4.309 12.200 -7.451 1.00 89.06 99 LEU A C 1
ATOM 787 O O . LEU A 1 99 ? 5.538 12.151 -7.350 1.00 89.06 99 LEU A O 1
ATOM 791 N N . PRO A 1 100 ? 3.599 13.287 -7.101 1.00 91.06 100 PRO A N 1
ATOM 792 C CA . PRO A 1 100 ? 4.217 14.516 -6.616 1.00 91.06 100 PRO A CA 1
ATOM 793 C C . PRO A 1 100 ? 4.877 14.301 -5.251 1.00 91.06 100 PRO A C 1
ATOM 795 O O . PRO A 1 100 ? 4.269 13.747 -4.320 1.00 91.06 100 PRO A O 1
ATOM 798 N N . SER A 1 101 ? 6.128 14.750 -5.130 1.00 89.69 101 SER A N 1
ATOM 799 C CA . SER A 1 101 ? 6.941 14.609 -3.919 1.00 89.69 101 SER A CA 1
ATOM 800 C C . SER A 1 101 ? 6.400 15.402 -2.741 1.00 89.69 101 SER A C 1
ATOM 802 O O . SER A 1 101 ? 6.585 15.004 -1.596 1.00 89.69 101 SER A O 1
ATOM 804 N N . GLU A 1 102 ? 5.703 16.494 -3.007 1.00 90.38 102 GLU A N 1
ATOM 805 C CA . GLU A 1 102 ? 5.178 17.413 -2.002 1.00 90.38 102 GLU A CA 1
ATOM 806 C C . GLU A 1 102 ? 4.053 16.733 -1.211 1.00 90.38 102 GLU A C 1
ATOM 808 O O . GLU A 1 102 ? 3.937 16.899 0.001 1.00 90.38 102 GLU A O 1
ATOM 813 N N . ARG A 1 103 ? 3.263 15.889 -1.889 1.00 90.19 103 ARG A N 1
ATOM 814 C CA . ARG A 1 103 ? 2.136 15.159 -1.298 1.00 90.19 103 ARG A CA 1
ATOM 815 C C . ARG A 1 103 ? 2.554 13.814 -0.719 1.00 90.19 103 ARG A C 1
ATOM 817 O O . ARG A 1 103 ? 2.232 13.487 0.423 1.00 90.19 103 ARG A O 1
ATOM 824 N N . PHE A 1 104 ? 3.253 13.010 -1.515 1.00 91.00 104 PHE A N 1
ATOM 825 C CA . PHE A 1 104 ? 3.555 11.629 -1.145 1.00 91.00 104 PHE A CA 1
ATOM 826 C C . PHE A 1 104 ? 4.966 11.462 -0.594 1.00 91.00 104 PHE A C 1
ATOM 828 O O . PHE A 1 104 ? 5.265 10.437 0.003 1.00 91.00 104 PHE A O 1
ATOM 835 N N . GLY A 1 105 ? 5.847 12.445 -0.732 1.00 91.12 105 GLY A N 1
ATOM 836 C CA . GLY A 1 105 ? 7.267 12.254 -0.481 1.00 91.12 105 GLY A CA 1
ATOM 837 C C . GLY A 1 105 ? 7.933 11.466 -1.608 1.00 91.12 105 GLY A C 1
ATOM 838 O O . GLY A 1 105 ? 7.436 11.348 -2.727 1.00 91.12 105 GLY A O 1
ATOM 839 N N . LYS A 1 106 ? 9.107 10.912 -1.315 1.00 90.25 106 LYS A N 1
ATOM 840 C CA . LYS A 1 106 ? 9.952 10.273 -2.326 1.00 90.2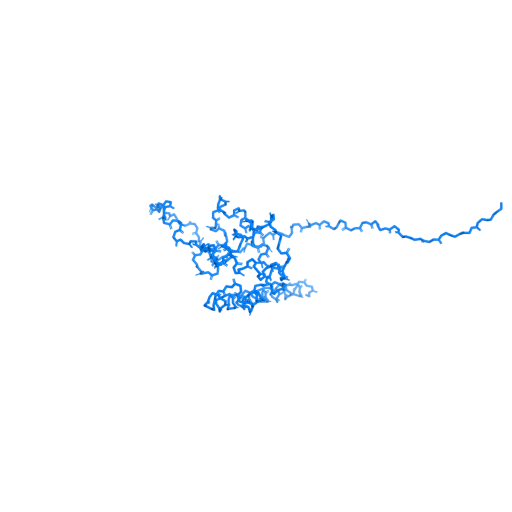5 106 LYS A CA 1
ATOM 841 C C . LYS A 1 106 ? 9.328 8.964 -2.828 1.00 90.25 106 LYS A C 1
ATOM 843 O O . LYS A 1 106 ? 9.338 7.959 -2.114 1.00 90.25 106 LYS A O 1
ATOM 848 N N . TRP A 1 107 ? 8.857 8.950 -4.078 1.00 92.31 107 TRP A N 1
ATOM 849 C CA . TRP A 1 107 ? 8.153 7.804 -4.673 1.00 92.31 107 TRP A CA 1
ATOM 850 C C . TRP A 1 107 ? 8.936 6.485 -4.585 1.00 92.31 107 TRP A C 1
ATOM 852 O O . TRP A 1 107 ? 8.337 5.429 -4.387 1.00 92.31 107 TRP A O 1
ATOM 862 N N . TYR A 1 108 ? 10.271 6.520 -4.684 1.00 91.88 108 TYR A N 1
ATOM 863 C CA . TYR A 1 108 ? 11.094 5.307 -4.663 1.00 91.88 108 TYR A CA 1
ATOM 864 C C . TYR A 1 108 ? 11.045 4.598 -3.302 1.00 91.88 108 TYR A C 1
ATOM 866 O O . TYR A 1 108 ? 11.049 3.368 -3.248 1.00 91.88 108 TYR A O 1
ATOM 874 N N . LEU A 1 109 ? 10.927 5.345 -2.196 1.00 92.25 109 LEU A N 1
ATOM 875 C CA . LEU A 1 109 ? 10.781 4.765 -0.858 1.00 92.25 109 LEU A CA 1
ATOM 876 C C . LEU A 1 109 ? 9.465 3.993 -0.740 1.00 92.25 109 LEU A C 1
ATOM 878 O O . LEU A 1 109 ? 9.450 2.871 -0.226 1.00 92.25 109 LEU A O 1
ATOM 882 N N . HIS A 1 110 ? 8.384 4.562 -1.277 1.00 93.88 110 HIS A N 1
ATOM 883 C CA . HIS A 1 110 ? 7.075 3.913 -1.331 1.00 93.88 110 HIS A CA 1
ATOM 884 C C . HIS A 1 110 ? 7.075 2.710 -2.254 1.00 93.88 110 HIS A C 1
ATOM 886 O O . HIS A 1 110 ? 6.608 1.649 -1.858 1.00 93.88 110 HIS A O 1
ATOM 892 N N . HIS A 1 111 ? 7.683 2.819 -3.432 1.00 93.19 111 HIS A N 1
ATOM 893 C CA . HIS A 1 111 ? 7.845 1.691 -4.339 1.00 93.19 111 HIS A CA 1
ATOM 894 C C . HIS A 1 111 ? 8.559 0.512 -3.652 1.00 93.19 111 HIS A C 1
ATOM 896 O O . HIS A 1 111 ? 8.044 -0.607 -3.642 1.00 93.19 111 HIS A O 1
ATOM 902 N N . HIS A 1 112 ? 9.693 0.751 -2.984 1.00 92.81 112 HIS A N 1
ATOM 903 C CA . HIS A 1 112 ? 10.400 -0.302 -2.249 1.00 92.81 112 HIS A CA 1
ATOM 904 C C . HIS A 1 112 ? 9.590 -0.858 -1.071 1.00 92.81 112 HIS A C 1
ATOM 906 O O . HIS A 1 112 ? 9.610 -2.067 -0.828 1.00 92.81 112 HIS A O 1
ATOM 912 N N . ARG A 1 113 ? 8.866 -0.008 -0.330 1.00 95.12 113 ARG A N 1
ATOM 913 C CA . ARG A 1 113 ? 7.966 -0.458 0.744 1.00 95.12 113 ARG A CA 1
ATOM 914 C C . ARG A 1 113 ? 6.838 -1.332 0.192 1.00 95.12 113 ARG A C 1
ATOM 916 O O . ARG A 1 113 ? 6.565 -2.381 0.771 1.00 95.12 113 ARG A O 1
ATOM 923 N N . ASN A 1 114 ? 6.256 -0.949 -0.942 1.00 95.12 114 ASN A N 1
ATOM 924 C CA . ASN A 1 114 ? 5.228 -1.708 -1.644 1.00 95.12 114 ASN A CA 1
ATOM 925 C C . ASN A 1 114 ? 5.732 -3.092 -2.062 1.00 95.12 114 ASN A C 1
ATOM 927 O O . ASN A 1 114 ? 5.058 -4.083 -1.795 1.00 95.12 114 ASN A O 1
ATOM 931 N N . LEU A 1 115 ? 6.936 -3.185 -2.637 1.00 91.81 115 LEU A N 1
ATOM 932 C CA . LEU A 1 115 ? 7.541 -4.476 -2.980 1.00 91.81 115 LEU A CA 1
ATOM 933 C C . LEU A 1 115 ? 7.692 -5.380 -1.749 1.00 91.81 115 LEU A C 1
ATOM 935 O O . LEU A 1 115 ? 7.279 -6.537 -1.792 1.00 91.81 115 LEU A O 1
ATOM 939 N N . ARG A 1 116 ? 8.178 -4.845 -0.620 1.00 93.12 116 ARG A N 1
ATOM 940 C CA . ARG A 1 116 ? 8.267 -5.615 0.635 1.00 93.12 116 ARG A CA 1
ATOM 941 C C . ARG A 1 116 ? 6.898 -6.094 1.125 1.00 93.12 116 ARG A C 1
ATOM 943 O O . ARG A 1 116 ? 6.786 -7.205 1.633 1.00 93.12 116 ARG A O 1
ATOM 950 N N . TRP A 1 117 ? 5.858 -5.270 0.998 1.00 95.56 117 TRP A N 1
ATOM 951 C CA . TRP A 1 117 ? 4.491 -5.638 1.387 1.00 95.56 117 TRP A CA 1
ATOM 952 C C . TRP A 1 117 ? 3.889 -6.698 0.462 1.00 95.56 117 TRP A C 1
ATOM 954 O O . TRP A 1 117 ? 3.234 -7.620 0.945 1.00 95.56 117 TRP A O 1
ATOM 964 N N . LEU A 1 118 ? 4.155 -6.619 -0.845 1.00 93.12 118 LEU A N 1
ATOM 965 C CA . LEU A 1 118 ? 3.757 -7.636 -1.822 1.00 93.12 118 LEU A CA 1
ATOM 966 C C . LEU A 1 118 ? 4.403 -8.994 -1.523 1.00 93.12 118 LEU A C 1
ATOM 968 O O . LEU A 1 118 ? 3.708 -10.017 -1.512 1.00 93.12 118 LEU A O 1
ATOM 972 N N . GLU A 1 119 ? 5.710 -8.993 -1.250 1.00 90.62 119 GLU A N 1
ATOM 973 C CA . GLU A 1 119 ? 6.483 -10.188 -0.893 1.00 90.62 119 GLU A CA 1
ATOM 974 C C . GLU A 1 119 ? 5.988 -10.824 0.405 1.00 90.62 119 GLU A C 1
ATOM 976 O O . GLU A 1 119 ? 5.807 -12.036 0.462 1.00 90.62 119 GLU A O 1
ATOM 981 N N . ARG A 1 120 ? 5.700 -10.008 1.425 1.00 92.81 120 ARG A N 1
ATOM 982 C CA . ARG A 1 120 ? 5.159 -10.467 2.715 1.00 92.81 120 ARG A CA 1
ATOM 983 C C . ARG A 1 120 ? 3.662 -10.795 2.682 1.00 92.81 120 ARG A C 1
ATOM 985 O O . ARG A 1 120 ? 3.120 -11.228 3.689 1.00 92.81 120 ARG A O 1
ATOM 992 N N . GLY A 1 121 ? 2.977 -10.555 1.562 1.00 95.44 121 GLY A N 1
ATOM 993 C CA . GLY A 1 121 ?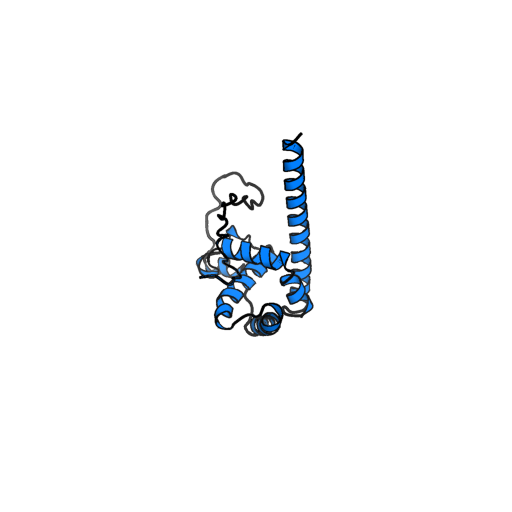 1.535 -10.787 1.432 1.00 95.44 121 GLY A CA 1
ATOM 994 C C . GLY A 1 121 ? 0.649 -9.834 2.236 1.00 95.44 121 GLY A C 1
ATOM 995 O O . GLY A 1 121 ? -0.535 -10.113 2.400 1.00 95.44 121 GLY A O 1
ATOM 996 N N . VAL A 1 122 ? 1.185 -8.696 2.684 1.00 96.94 122 VAL A N 1
ATOM 997 C CA . VAL A 1 122 ? 0.463 -7.724 3.520 1.00 96.94 122 VAL A CA 1
ATOM 998 C C . VAL A 1 122 ? -0.783 -7.203 2.806 1.00 96.94 122 VAL A C 1
ATOM 1000 O O . VAL A 1 122 ? -1.857 -7.191 3.393 1.00 96.94 122 VAL A O 1
ATOM 1003 N N . TRP A 1 123 ? -0.675 -6.834 1.527 1.00 96.75 1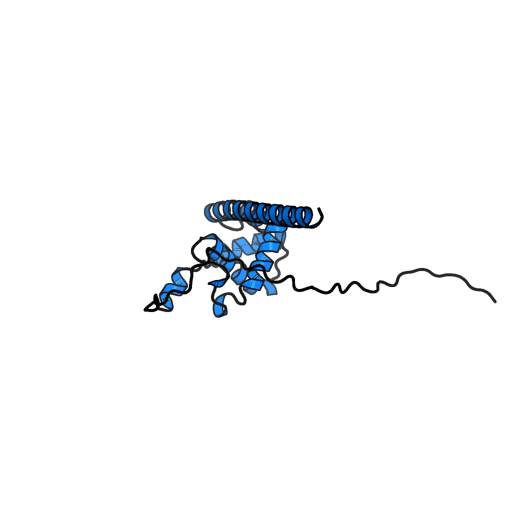23 TRP A N 1
ATOM 1004 C CA . TRP A 1 123 ? -1.816 -6.329 0.751 1.00 96.75 123 TRP A CA 1
ATOM 1005 C C . TRP A 1 123 ? -2.956 -7.335 0.615 1.00 96.75 123 TRP A C 1
ATOM 1007 O O . TRP A 1 123 ? -4.119 -6.965 0.740 1.00 96.75 123 TRP A O 1
ATOM 1017 N N . LEU A 1 124 ? -2.614 -8.605 0.387 1.00 96.06 124 LEU A N 1
ATOM 1018 C CA . LEU A 1 124 ? -3.598 -9.677 0.282 1.00 96.06 124 LEU A CA 1
ATOM 1019 C C . LEU A 1 124 ? -4.311 -9.883 1.623 1.00 96.06 124 LEU A C 1
ATOM 1021 O O . LEU A 1 124 ? -5.535 -9.936 1.659 1.00 96.06 124 LEU A O 1
ATOM 1025 N N . ALA A 1 125 ? -3.552 -9.922 2.720 1.00 97.00 125 ALA A N 1
ATOM 1026 C CA . ALA A 1 125 ? -4.108 -10.070 4.060 1.00 97.00 125 ALA A CA 1
ATOM 1027 C C . ALA A 1 125 ? -4.988 -8.874 4.467 1.00 97.00 125 ALA A C 1
ATOM 1029 O O . ALA A 1 125 ? -6.046 -9.078 5.055 1.00 97.00 125 ALA A O 1
ATOM 1030 N N . LEU A 1 126 ? -4.598 -7.641 4.122 1.00 97.19 126 LEU A N 1
ATOM 1031 C CA . LEU A 1 126 ? -5.424 -6.447 4.337 1.00 97.19 126 LEU A CA 1
ATOM 1032 C C . LEU A 1 126 ? -6.762 -6.549 3.594 1.00 97.19 126 LEU A C 1
ATOM 1034 O O . LEU A 1 126 ? -7.809 -6.317 4.192 1.00 97.19 126 LEU A O 1
ATOM 1038 N N . ALA A 1 127 ? -6.736 -6.933 2.315 1.00 95.69 127 ALA A N 1
ATOM 1039 C CA . ALA A 1 127 ? -7.950 -7.078 1.516 1.00 95.69 127 ALA A CA 1
ATOM 1040 C C . ALA A 1 127 ? -8.874 -8.185 2.057 1.00 95.69 127 ALA A C 1
ATOM 1042 O O . ALA A 1 127 ? -10.074 -7.984 2.212 1.00 95.69 127 ALA A O 1
ATOM 1043 N N . GLN A 1 128 ? -8.315 -9.345 2.413 1.00 95.56 128 GLN A N 1
ATOM 1044 C CA . GLN A 1 128 ? -9.082 -10.472 2.960 1.00 95.56 128 GLN A CA 1
ATOM 1045 C C . GLN A 1 128 ? -9.707 -10.170 4.327 1.00 95.56 128 GLN A C 1
ATOM 1047 O O . GLN A 1 128 ? -10.771 -10.691 4.641 1.00 95.56 128 GLN A O 1
ATOM 1052 N N . ARG A 1 129 ? -9.063 -9.320 5.133 1.00 96.50 129 ARG A N 1
ATOM 1053 C CA . ARG A 1 129 ? -9.568 -8.876 6.440 1.00 96.50 129 ARG A CA 1
ATOM 1054 C C . ARG A 1 129 ? -10.493 -7.658 6.354 1.00 96.50 129 ARG A C 1
ATOM 1056 O O . ARG A 1 129 ? -10.842 -7.103 7.387 1.00 96.50 129 ARG A O 1
ATOM 1063 N N . GLY A 1 130 ? -10.868 -7.225 5.148 1.00 93.00 130 GLY A N 1
ATOM 1064 C CA . GLY A 1 130 ? -11.814 -6.126 4.960 1.00 93.00 130 GLY A CA 1
ATOM 1065 C C . GLY A 1 130 ? -11.257 -4.738 5.282 1.00 93.00 130 GLY A C 1
ATOM 1066 O O . GLY A 1 130 ? -12.037 -3.826 5.520 1.00 93.00 130 GLY A O 1
ATOM 1067 N N . ALA A 1 131 ? -9.931 -4.540 5.248 1.00 95.31 131 ALA A N 1
ATOM 1068 C CA . ALA A 1 131 ? -9.307 -3.229 5.501 1.00 95.31 131 ALA A CA 1
ATOM 1069 C C . ALA A 1 131 ? -9.699 -2.158 4.466 1.00 95.31 131 ALA A C 1
ATOM 1071 O O . ALA A 1 131 ? -9.494 -0.966 4.669 1.00 95.31 131 ALA A O 1
ATOM 1072 N N . PHE A 1 132 ? -10.214 -2.602 3.324 1.00 88.69 132 PHE A N 1
ATOM 1073 C CA . PHE A 1 132 ? -10.756 -1.773 2.265 1.00 88.69 132 PHE A CA 1
ATOM 1074 C C . PHE A 1 132 ? -12.100 -2.399 1.895 1.00 88.69 132 PHE A C 1
ATOM 1076 O O . PHE A 1 132 ? -12.138 -3.609 1.684 1.00 88.69 132 PHE A O 1
ATOM 1083 N N . GLY A 1 133 ? -13.196 -1.639 1.820 1.00 90.44 133 GLY A N 1
ATOM 1084 C CA . GLY A 1 133 ? -14.518 -2.186 1.469 1.00 90.44 133 GLY A CA 1
ATOM 1085 C C . GLY A 1 133 ? -14.498 -3.147 0.262 1.00 90.44 133 GLY A C 1
ATOM 1086 O O . GLY A 1 133 ? -13.564 -3.135 -0.546 1.00 90.44 133 GLY A O 1
ATOM 1087 N N . SER A 1 134 ? -15.526 -3.990 0.135 1.00 89.75 134 SER A N 1
ATOM 1088 C CA . SER A 1 134 ? -15.549 -5.167 -0.759 1.00 89.75 134 SER A CA 1
ATOM 1089 C C . SER A 1 134 ? -15.007 -4.915 -2.173 1.00 89.75 134 SER A C 1
ATOM 1091 O O . SER A 1 134 ? -14.162 -5.671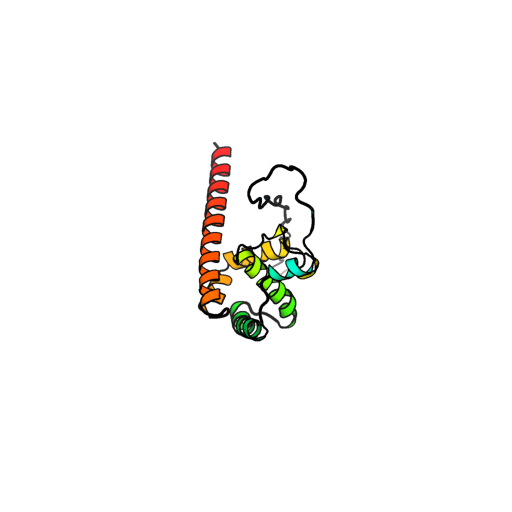 -2.655 1.00 89.75 134 SER A O 1
ATOM 1093 N N . GLU A 1 135 ? -15.422 -3.826 -2.820 1.00 90.88 135 GLU A N 1
ATOM 1094 C CA . GLU A 1 135 ? -14.953 -3.464 -4.159 1.00 90.88 135 GLU A CA 1
ATOM 1095 C C . GLU A 1 135 ? -13.443 -3.200 -4.209 1.00 90.88 135 GLU A C 1
ATOM 1097 O O . GLU A 1 135 ? -12.718 -3.807 -4.999 1.00 90.88 135 GLU A O 1
ATOM 1102 N N . ARG A 1 136 ? -12.932 -2.346 -3.319 1.00 90.69 136 ARG A N 1
ATOM 1103 C CA . ARG A 1 136 ? -11.507 -1.998 -3.296 1.00 90.69 136 ARG A CA 1
ATOM 1104 C C . ARG A 1 136 ? -10.642 -3.189 -2.885 1.00 90.69 136 ARG A C 1
ATOM 1106 O O . ARG A 1 136 ? -9.536 -3.337 -3.402 1.00 90.69 136 ARG A O 1
ATOM 1113 N N . SER A 1 137 ? -11.150 -4.069 -2.024 1.00 93.75 137 SER A N 1
ATOM 1114 C CA . SER A 1 137 ? -10.478 -5.332 -1.707 1.00 93.75 137 SER A CA 1
ATOM 1115 C C . SER A 1 137 ? -10.348 -6.248 -2.924 1.00 93.75 137 SER A C 1
ATOM 1117 O O . SER A 1 137 ? -9.258 -6.763 -3.170 1.00 93.75 137 SER A O 1
ATOM 1119 N N . ARG A 1 138 ? -11.395 -6.389 -3.750 1.00 92.94 138 ARG A N 1
ATOM 1120 C CA . ARG A 1 138 ? -11.307 -7.146 -5.015 1.00 92.94 138 ARG A CA 1
ATOM 1121 C C . ARG A 1 138 ? -10.262 -6.557 -5.963 1.00 92.94 138 ARG A C 1
ATOM 1123 O O . ARG A 1 138 ? -9.435 -7.292 -6.506 1.00 92.94 138 ARG A O 1
ATOM 1130 N N . GLN A 1 139 ? -10.246 -5.233 -6.115 1.00 91.31 139 GLN A N 1
ATOM 1131 C CA . GLN A 1 139 ? -9.252 -4.541 -6.942 1.00 91.31 139 GLN A CA 1
ATOM 1132 C C . GLN A 1 139 ? -7.821 -4.755 -6.425 1.00 91.31 139 GLN A C 1
ATOM 1134 O O . GLN A 1 139 ? -6.918 -5.038 -7.218 1.00 91.31 139 GLN A O 1
ATOM 1139 N N . MET A 1 140 ? -7.625 -4.676 -5.104 1.00 93.38 140 MET A N 1
ATOM 1140 C CA . MET A 1 140 ? -6.343 -4.934 -4.445 1.00 93.38 140 MET A CA 1
ATOM 1141 C C . MET A 1 140 ? -5.859 -6.362 -4.693 1.00 93.38 140 MET A C 1
ATOM 1143 O O . MET A 1 140 ? -4.697 -6.554 -5.048 1.00 93.38 140 MET A O 1
ATOM 1147 N N . ILE A 1 141 ? -6.737 -7.360 -4.571 1.00 93.56 141 ILE A N 1
ATOM 1148 C CA . ILE A 1 141 ? -6.395 -8.766 -4.833 1.00 93.56 141 ILE A CA 1
ATOM 1149 C C . ILE A 1 141 ? -5.905 -8.935 -6.276 1.00 93.56 141 ILE A C 1
ATOM 1151 O O . ILE A 1 141 ? -4.779 -9.393 -6.490 1.00 93.56 141 ILE A O 1
ATOM 1155 N N . GLY A 1 142 ? -6.675 -8.459 -7.259 1.00 91.50 142 GLY A N 1
ATOM 1156 C CA . GLY A 1 142 ? -6.273 -8.547 -8.666 1.00 91.50 142 GLY A CA 1
ATOM 1157 C C . GLY A 1 142 ? -4.976 -7.782 -8.968 1.00 91.50 142 GLY A C 1
ATOM 1158 O O . GLY A 1 142 ? -4.154 -8.216 -9.777 1.00 91.50 142 GLY A O 1
ATOM 1159 N N . PHE A 1 143 ? -4.742 -6.646 -8.306 1.00 89.44 143 PHE A N 1
ATOM 1160 C CA . PHE A 1 143 ? -3.479 -5.914 -8.411 1.00 89.44 143 PHE A CA 1
ATOM 1161 C C . PHE A 1 143 ? -2.290 -6.717 -7.873 1.00 89.44 143 PHE A C 1
ATOM 1163 O O . PHE A 1 143 ? -1.260 -6.805 -8.548 1.00 89.44 143 PHE A O 1
ATOM 1170 N N . VAL A 1 144 ? -2.430 -7.325 -6.693 1.00 91.44 144 VAL A N 1
ATOM 1171 C CA . VAL A 1 144 ? -1.388 -8.156 -6.073 1.00 91.44 144 VAL A CA 1
ATOM 1172 C C . VAL A 1 144 ? -1.015 -9.324 -6.984 1.00 91.44 144 VAL A C 1
ATOM 1174 O O . VAL A 1 144 ? 0.174 -9.579 -7.187 1.00 91.44 144 VAL A O 1
ATOM 1177 N N . GLU A 1 145 ? -1.999 -10.001 -7.573 1.00 90.38 145 GLU A N 1
ATOM 1178 C CA . GLU A 1 145 ? -1.779 -11.112 -8.506 1.00 90.38 145 GLU A CA 1
ATOM 1179 C C . GLU A 1 145 ? -0.991 -10.672 -9.745 1.00 90.38 145 GLU A C 1
ATOM 1181 O O . GLU A 1 145 ? 0.038 -11.272 -10.075 1.00 90.38 145 GLU A O 1
ATOM 1186 N N . ARG A 1 146 ? -1.399 -9.564 -10.384 1.00 88.06 146 ARG A N 1
ATOM 1187 C CA . ARG A 1 146 ? -0.689 -9.003 -11.547 1.00 88.06 146 ARG A CA 1
ATOM 1188 C C . ARG A 1 146 ? 0.759 -8.641 -11.218 1.00 88.06 146 ARG A C 1
ATOM 1190 O O . ARG A 1 146 ? 1.669 -8.959 -11.989 1.00 88.06 146 ARG A O 1
ATOM 1197 N N . GLN A 1 147 ? 0.985 -7.998 -10.073 1.00 87.38 147 GLN A N 1
ATOM 1198 C CA . GLN A 1 147 ? 2.325 -7.610 -9.626 1.00 87.38 147 GLN A CA 1
ATOM 1199 C C . GLN A 1 147 ? 3.200 -8.834 -9.339 1.00 87.38 147 GLN A C 1
ATOM 1201 O O . GLN A 1 147 ? 4.337 -8.900 -9.810 1.00 87.38 147 GLN A O 1
ATOM 1206 N N . ARG A 1 148 ? 2.671 -9.843 -8.636 1.00 84.75 148 ARG A N 1
ATOM 1207 C CA . ARG A 1 148 ? 3.394 -11.091 -8.344 1.00 84.75 148 ARG A CA 1
ATOM 1208 C C . ARG A 1 148 ? 3.789 -11.832 -9.615 1.00 84.75 148 ARG A C 1
ATOM 1210 O O . ARG A 1 148 ? 4.954 -12.205 -9.744 1.00 84.75 148 ARG A O 1
ATOM 1217 N N . ALA A 1 149 ? 2.874 -11.972 -10.573 1.00 82.69 149 ALA A N 1
ATOM 1218 C CA . ALA A 1 149 ? 3.170 -12.596 -11.861 1.00 82.69 149 ALA A CA 1
ATOM 1219 C C . ALA A 1 149 ? 4.275 -11.838 -12.620 1.00 82.69 149 ALA A C 1
ATOM 1221 O O . ALA A 1 149 ? 5.181 -12.446 -13.191 1.00 82.69 149 ALA A O 1
ATOM 1222 N N . SER A 1 150 ? 4.249 -10.500 -12.592 1.00 80.19 150 SER A N 1
ATOM 1223 C CA . SER A 1 150 ? 5.292 -9.673 -13.209 1.00 80.19 150 SER A CA 1
ATOM 1224 C C . SER A 1 150 ? 6.662 -9.872 -12.551 1.00 80.19 150 SER A C 1
ATOM 1226 O O . SER A 1 150 ? 7.647 -10.146 -13.241 1.00 80.19 150 SER A O 1
ATOM 1228 N N . LEU A 1 151 ? 6.723 -9.825 -11.217 1.00 79.56 151 LEU A N 1
ATOM 1229 C CA . LEU A 1 151 ? 7.958 -10.030 -10.456 1.00 79.56 151 LEU A CA 1
ATOM 1230 C C . LEU A 1 151 ? 8.521 -11.447 -10.640 1.00 79.56 151 LEU A C 1
ATOM 1232 O O . LEU A 1 151 ? 9.733 -11.612 -10.786 1.00 79.56 151 LEU A O 1
ATOM 1236 N N . GLN A 1 152 ? 7.666 -12.472 -10.690 1.00 80.62 152 GLN A N 1
ATOM 1237 C CA . GLN A 1 152 ? 8.084 -13.847 -10.982 1.00 80.62 152 GLN A CA 1
ATOM 1238 C C . GLN A 1 152 ? 8.703 -13.963 -12.379 1.00 80.62 152 GLN A C 1
ATOM 1240 O O . GLN A 1 152 ? 9.796 -14.517 -12.514 1.00 80.62 152 GLN A O 1
ATOM 1245 N N . ARG A 1 153 ? 8.076 -13.367 -13.404 1.00 80.38 153 ARG A N 1
ATOM 1246 C CA . ARG A 1 153 ? 8.638 -13.324 -14.765 1.00 80.38 153 ARG A CA 1
ATOM 1247 C C . ARG A 1 153 ? 9.995 -12.622 -14.802 1.00 80.38 153 ARG A C 1
ATOM 1249 O O . ARG A 1 153 ? 10.916 -13.106 -15.457 1.00 80.38 153 ARG A O 1
ATOM 1256 N N . GLN A 1 154 ? 10.151 -11.507 -14.091 1.00 75.12 154 GLN A N 1
ATOM 1257 C CA . GLN A 1 154 ? 11.430 -10.793 -14.010 1.00 75.12 154 GLN A CA 1
ATOM 1258 C C . GLN A 1 154 ? 12.521 -11.638 -13.338 1.00 75.12 154 GLN A C 1
ATOM 1260 O O . GLN A 1 154 ? 13.638 -11.716 -13.852 1.00 75.12 154 GLN A O 1
ATOM 1265 N N . ARG A 1 155 ? 12.199 -12.315 -12.229 1.00 79.62 155 ARG A N 1
ATOM 1266 C CA . ARG A 1 155 ? 13.128 -13.222 -11.536 1.00 79.62 155 ARG A CA 1
ATOM 1267 C C . ARG A 1 155 ? 13.545 -14.393 -12.422 1.00 79.62 155 ARG A C 1
ATOM 1269 O O . ARG A 1 155 ? 14.736 -14.686 -12.496 1.00 79.62 155 ARG A O 1
ATOM 1276 N N . ALA A 1 156 ? 12.598 -15.001 -13.137 1.00 79.62 156 ALA A N 1
ATOM 1277 C CA . ALA A 1 156 ? 12.875 -16.072 -14.092 1.00 79.62 156 ALA A CA 1
ATOM 1278 C C . ALA A 1 156 ? 13.826 -15.601 -15.206 1.00 79.62 156 ALA A C 1
ATOM 1280 O O . ALA A 1 156 ? 14.841 -16.245 -15.461 1.00 79.62 156 ALA A O 1
ATOM 1281 N N . ARG A 1 157 ? 13.569 -14.423 -15.796 1.00 81.25 157 ARG A N 1
ATOM 1282 C CA . ARG A 1 157 ? 14.445 -13.814 -16.814 1.00 81.25 157 ARG A CA 1
ATOM 1283 C C . ARG A 1 157 ? 15.846 -13.517 -16.280 1.00 81.25 157 ARG A C 1
ATOM 1285 O O . ARG A 1 157 ? 16.826 -13.788 -16.965 1.00 81.25 157 ARG A O 1
ATOM 1292 N N . ARG A 1 158 ? 15.960 -12.968 -15.065 1.00 78.12 158 ARG A N 1
ATOM 1293 C CA . ARG A 1 158 ? 17.263 -12.694 -14.433 1.00 78.12 158 ARG A CA 1
ATOM 1294 C C . ARG A 1 158 ? 18.041 -13.986 -14.194 1.00 78.12 158 ARG A C 1
ATOM 1296 O O . ARG A 1 158 ? 19.229 -14.018 -14.480 1.00 78.12 158 ARG A O 1
ATOM 1303 N N . ARG A 1 159 ? 17.373 -15.041 -13.718 1.00 81.69 159 ARG A N 1
ATOM 1304 C CA . ARG A 1 159 ? 17.987 -16.359 -13.509 1.00 81.69 159 ARG A CA 1
ATOM 1305 C C . ARG A 1 159 ? 18.479 -16.967 -14.822 1.00 81.69 159 ARG A C 1
ATOM 1307 O O . ARG A 1 159 ? 19.621 -17.401 -14.872 1.00 81.69 159 ARG A O 1
ATOM 1314 N N . ALA A 1 160 ? 17.664 -16.933 -15.876 1.00 82.62 160 ALA A N 1
ATOM 1315 C CA . ALA A 1 160 ? 18.057 -17.425 -17.197 1.00 82.62 160 ALA A CA 1
ATOM 1316 C C . ALA A 1 160 ? 19.300 -16.696 -17.735 1.00 82.62 160 ALA A C 1
ATOM 1318 O O . ALA A 1 160 ? 20.245 -17.338 -18.167 1.00 82.62 160 ALA A O 1
ATOM 1319 N N . ARG A 1 161 ? 19.352 -15.360 -17.614 1.00 80.31 161 ARG A N 1
ATOM 1320 C CA . ARG A 1 161 ? 20.513 -14.556 -18.045 1.00 80.31 161 ARG A CA 1
ATOM 1321 C C . ARG A 1 161 ? 21.811 -14.879 -17.308 1.00 80.31 161 ARG A C 1
ATOM 1323 O O . ARG A 1 161 ? 22.867 -14.690 -17.891 1.00 80.31 161 ARG A O 1
ATOM 1330 N N . LEU A 1 162 ? 21.738 -15.264 -16.035 1.00 81.06 162 LEU A N 1
ATOM 1331 C CA . LEU A 1 162 ? 22.923 -15.662 -15.271 1.00 81.06 162 LEU A CA 1
ATOM 1332 C C . LEU A 1 162 ? 23.423 -17.026 -15.756 1.00 81.06 162 LEU A C 1
ATOM 1334 O O . LEU A 1 162 ? 24.581 -17.146 -16.120 1.00 81.06 162 LEU A O 1
ATOM 1338 N N . LEU A 1 163 ? 22.516 -17.997 -15.895 1.00 78.94 163 LEU A N 1
ATOM 1339 C CA . LEU A 1 163 ? 22.852 -19.337 -16.384 1.00 78.94 163 LEU A CA 1
ATOM 1340 C C . LEU A 1 163 ? 23.406 -19.339 -17.821 1.00 78.94 163 LEU A C 1
ATOM 1342 O O . LEU A 1 163 ? 24.236 -20.176 -18.136 1.00 78.94 163 LEU A O 1
ATOM 1346 N N . SER A 1 164 ? 22.982 -18.405 -18.680 1.00 73.19 164 SER A N 1
ATOM 1347 C CA . SER A 1 164 ? 23.516 -18.252 -20.046 1.00 73.19 164 SER A CA 1
ATOM 1348 C C . SER A 1 164 ? 24.848 -17.497 -20.138 1.00 73.19 164 SER A C 1
ATOM 1350 O O . SER A 1 164 ? 25.378 -17.380 -21.233 1.00 73.19 164 SER A O 1
ATOM 1352 N N . LYS A 1 165 ? 25.346 -16.900 -19.048 1.00 65.31 165 LYS A N 1
ATOM 1353 C CA . LYS A 1 165 ? 26.667 -16.243 -19.019 1.00 65.31 165 LYS A CA 1
ATOM 1354 C C . LYS A 1 165 ? 27.771 -17.154 -18.484 1.00 65.31 165 LYS A C 1
ATOM 1356 O O . LYS A 1 165 ? 28.938 -16.841 -18.685 1.00 65.31 165 LYS A O 1
ATOM 1361 N N . ASP A 1 166 ? 27.386 -18.237 -17.815 1.00 57.03 166 ASP A N 1
ATOM 1362 C CA . ASP A 1 166 ? 28.286 -19.196 -17.172 1.00 57.03 166 ASP A CA 1
ATOM 1363 C C . ASP A 1 166 ? 28.530 -20.459 -18.032 1.00 57.03 166 ASP A C 1
ATOM 1365 O O . ASP A 1 166 ? 29.151 -21.408 -17.555 1.00 57.03 166 ASP A O 1
ATOM 1369 N N . GLY A 1 167 ? 28.038 -20.493 -19.278 1.00 48.25 167 GLY A N 1
ATOM 1370 C CA . GLY A 1 167 ? 28.240 -21.576 -20.250 1.00 48.25 167 GLY A CA 1
ATOM 1371 C C . GLY A 1 167 ? 28.591 -21.026 -21.620 1.00 48.25 167 GLY A C 1
ATOM 1372 O O . GLY A 1 167 ? 29.351 -21.716 -22.329 1.00 48.25 167 GLY A O 1
#

Foldseek 3Di:
DDDDDDDDDDDDDDPPDPPPPDPPDPDDDPDDDDDDPDDDDDPVNVVVLWDADDPVLLVLLCVQCCVQVVDDPVCSQLVRLLVRLVLSVLVVSDDLVPDDCVRNNRSVVSVVVVVVCLVVVVQLSCLVSCSDPVVSSVSSVVSSVVVVVVVVVVVVVVVVVVVVVVD

pLDDT: mean 74.45, std 25.76, range [28.2, 97.88]